Protein AF-A0A5B2XBL8-F1 (afdb_monomer)

Organism: NCBI:txid1892852

Solvent-accessible surface area (backbone atoms only — not comparable to full-atom values): 5678 Å² total; per-residue (Å²): 110,71,66,60,52,52,52,53,51,52,51,52,52,50,54,49,50,53,52,59,50,50,57,49,57,77,74,41,60,78,90,46,43,67,58,54,52,50,52,48,49,46,62,69,54,57,50,51,62,56,52,50,52,52,42,49,52,38,25,71,75,59,36,65,67,49,26,53,52,51,51,51,51,52,53,50,51,50,52,51,50,51,52,52,52,54,53,50,54,53,52,54,52,56,56,55,61,60,68,75,79,114

Radius of gyration: 19.32 Å; Cα contacts (8 Å, |Δi|>4): 17; chains: 1; bounding box: 39×38×60 Å

InterPro domains:
  IPR036259 MFS transporter superfamily [G3DSA:1.20.1250.20] (1-90)
  IPR036259 MFS transporter superfamily [SSF103473] (2-87)

Foldseek 3Di:
DVVVVVVVVVVVVVVVVVVVLVVCVVPDDPVCSVVVVVVVCCVVCVVVVVLVVVLVVQCVPPNNVRSVVVVCVVVVVVVVVVVVVVVVVVVVVVVVVVVVVD

Structure (mmCIF, N/CA/C/O backbone):
data_AF-A0A5B2XBL8-F1
#
_entry.id   AF-A0A5B2XBL8-F1
#
loop_
_atom_site.group_PDB
_atom_site.id
_atom_site.type_symbol
_atom_site.label_atom_id
_atom_site.label_alt_id
_atom_site.label_comp_id
_atom_site.label_asym_id
_atom_site.label_entity_id
_atom_site.label_seq_id
_atom_site.pdbx_PDB_ins_code
_atom_site.Cartn_x
_atom_site.Cartn_y
_atom_site.Cartn_z
_atom_site.occupancy
_atom_site.B_iso_or_equiv
_atom_site.auth_seq_id
_atom_site.auth_comp_id
_atom_site.auth_asym_id
_atom_site.auth_atom_id
_atom_site.pdbx_PDB_model_num
ATOM 1 N N . MET A 1 1 ? 10.429 -23.657 3.829 1.00 74.00 1 MET A N 1
ATOM 2 C CA . MET A 1 1 ? 10.652 -22.276 4.318 1.00 74.00 1 MET A CA 1
ATOM 3 C C . MET A 1 1 ? 9.765 -21.232 3.641 1.00 74.00 1 MET A C 1
ATOM 5 O O . MET A 1 1 ? 9.122 -20.495 4.370 1.00 74.00 1 MET A O 1
ATOM 9 N N . ALA A 1 2 ? 9.649 -21.183 2.307 1.00 83.56 2 ALA A N 1
ATOM 10 C CA . ALA A 1 2 ? 8.812 -20.183 1.619 1.00 83.56 2 ALA A CA 1
ATOM 11 C C . ALA A 1 2 ? 7.337 -20.162 2.082 1.00 83.56 2 ALA A C 1
ATOM 13 O O . ALA A 1 2 ? 6.807 -19.100 2.384 1.00 83.56 2 ALA A O 1
ATOM 14 N N . TYR A 1 3 ? 6.709 -21.331 2.246 1.00 92.12 3 TYR A N 1
ATOM 15 C CA . TYR A 1 3 ? 5.326 -21.422 2.735 1.00 92.12 3 TYR A CA 1
ATOM 16 C C . TYR A 1 3 ? 5.137 -20.881 4.155 1.00 92.12 3 TYR A C 1
ATOM 18 O O . TYR A 1 3 ? 4.123 -20.258 4.435 1.00 92.12 3 TYR A O 1
ATOM 26 N N . ALA A 1 4 ? 6.124 -21.063 5.038 1.00 92.69 4 ALA A N 1
ATOM 27 C CA . ALA A 1 4 ? 6.049 -20.534 6.397 1.00 92.69 4 ALA A CA 1
ATOM 28 C C . ALA A 1 4 ? 6.052 -18.998 6.395 1.00 92.69 4 ALA A C 1
ATOM 30 O O . ALA A 1 4 ? 5.300 -18.384 7.140 1.00 92.69 4 ALA A O 1
ATOM 31 N N . ILE A 1 5 ? 6.850 -18.380 5.518 1.00 93.38 5 ILE A N 1
ATOM 32 C CA . ILE A 1 5 ? 6.891 -16.920 5.365 1.00 93.38 5 ILE A CA 1
ATOM 33 C C . ILE A 1 5 ? 5.554 -16.399 4.833 1.00 93.38 5 ILE A C 1
ATOM 35 O O . ILE A 1 5 ? 5.020 -15.447 5.391 1.00 93.38 5 ILE A O 1
ATOM 39 N N . VAL A 1 6 ? 4.994 -17.041 3.803 1.00 93.38 6 VAL A N 1
ATOM 40 C CA . VAL A 1 6 ? 3.684 -16.662 3.246 1.00 93.38 6 VAL A CA 1
ATOM 41 C C . VAL A 1 6 ? 2.603 -16.736 4.326 1.00 93.38 6 VAL A C 1
ATOM 43 O O . VAL A 1 6 ? 1.930 -15.743 4.576 1.00 93.38 6 VAL A O 1
ATOM 46 N N . VAL A 1 7 ? 2.531 -17.849 5.064 1.00 95.38 7 VAL A N 1
ATOM 47 C CA . VAL A 1 7 ? 1.566 -18.020 6.164 1.00 95.38 7 VAL A CA 1
ATOM 48 C C . VAL A 1 7 ? 1.721 -16.937 7.233 1.00 95.38 7 VAL A C 1
ATOM 50 O O . VAL A 1 7 ? 0.726 -16.378 7.685 1.00 95.38 7 VAL A O 1
ATOM 53 N N . LEU A 1 8 ? 2.950 -16.604 7.635 1.00 94.69 8 LEU A N 1
ATOM 54 C CA . LEU A 1 8 ? 3.186 -15.555 8.631 1.00 94.69 8 LEU A CA 1
ATOM 55 C C . LEU A 1 8 ? 2.742 -14.172 8.135 1.00 94.69 8 LEU A C 1
ATOM 57 O O . LEU A 1 8 ? 2.136 -13.417 8.899 1.00 94.69 8 LEU A O 1
ATOM 61 N N . ILE A 1 9 ? 3.013 -13.851 6.867 1.00 93.31 9 ILE A N 1
ATOM 62 C CA . ILE A 1 9 ? 2.586 -12.592 6.247 1.00 93.31 9 ILE A CA 1
ATOM 63 C C . ILE A 1 9 ? 1.057 -12.520 6.207 1.00 93.31 9 ILE A C 1
ATOM 65 O O . ILE A 1 9 ? 0.486 -11.523 6.653 1.00 93.31 9 ILE A O 1
ATOM 69 N N . ASP A 1 10 ? 0.388 -13.570 5.735 1.00 93.12 10 ASP A N 1
ATOM 70 C CA . ASP A 1 10 ? -1.072 -13.598 5.622 1.00 93.12 10 ASP A CA 1
ATOM 71 C C . ASP A 1 10 ? -1.759 -13.537 6.990 1.00 93.12 10 ASP A C 1
ATOM 73 O O . ASP A 1 10 ? -2.721 -12.785 7.163 1.00 93.12 10 ASP A O 1
ATOM 77 N N . CYS A 1 11 ? -1.226 -14.229 8.001 1.00 95.50 11 CYS A N 1
ATOM 78 C CA . CYS A 1 11 ? -1.706 -14.118 9.379 1.00 95.50 11 CYS A CA 1
ATOM 79 C C . CYS A 1 11 ? -1.619 -12.675 9.895 1.00 95.50 11 CYS A C 1
ATOM 81 O O . CYS A 1 11 ? -2.593 -12.148 10.440 1.00 95.50 11 CYS A O 1
ATOM 83 N N . ALA A 1 12 ? -0.483 -12.003 9.689 1.00 92.69 12 ALA A N 1
ATOM 84 C CA . ALA A 1 12 ? -0.318 -10.608 10.089 1.00 92.69 12 ALA A CA 1
ATOM 85 C C . ALA A 1 12 ? -1.300 -9.680 9.352 1.00 92.69 12 ALA A C 1
ATOM 87 O O . ALA A 1 12 ? -1.883 -8.776 9.959 1.00 92.69 12 ALA A O 1
ATOM 88 N N . VAL A 1 13 ? -1.533 -9.919 8.057 1.00 91.56 13 VAL A N 1
ATOM 89 C CA . VAL A 1 13 ? -2.522 -9.181 7.257 1.00 91.56 13 VAL A CA 1
ATOM 90 C C . VAL A 1 13 ? -3.939 -9.403 7.787 1.00 91.56 13 VAL A C 1
ATOM 92 O O . VAL A 1 13 ? -4.690 -8.431 7.899 1.00 91.56 13 VAL A O 1
ATOM 95 N N . MET A 1 14 ? -4.296 -10.636 8.155 1.00 94.19 14 MET A N 1
ATOM 96 C CA . MET A 1 14 ? -5.607 -10.966 8.722 1.00 94.19 14 MET A CA 1
ATOM 97 C C . MET A 1 14 ? -5.846 -10.223 10.037 1.00 94.19 14 MET A C 1
ATOM 99 O O . MET A 1 14 ? -6.863 -9.545 10.185 1.00 94.19 14 MET A O 1
ATOM 103 N N . ILE A 1 15 ? -4.881 -10.287 10.961 1.00 93.56 15 ILE A N 1
ATOM 104 C CA . ILE A 1 15 ? -4.959 -9.596 12.255 1.00 93.56 15 ILE A CA 1
ATOM 105 C C . ILE A 1 15 ? -5.115 -8.088 12.035 1.00 93.56 15 ILE A C 1
ATOM 107 O O . ILE A 1 15 ? -6.015 -7.462 12.598 1.00 93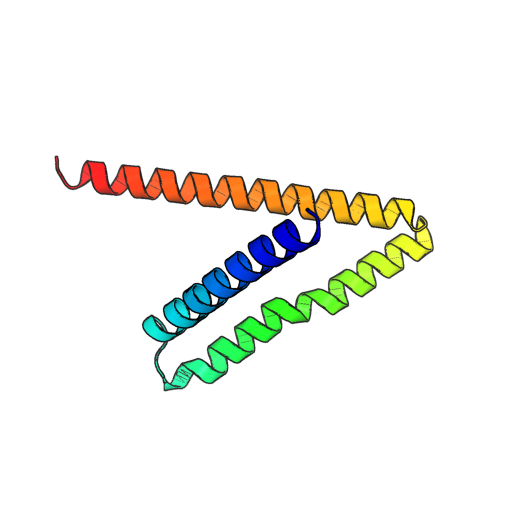.56 15 ILE A O 1
ATOM 111 N N . ARG A 1 16 ? -4.288 -7.504 11.158 1.00 91.81 16 ARG A N 1
ATOM 112 C CA . ARG A 1 16 ? -4.378 -6.082 10.804 1.00 91.81 16 ARG A CA 1
ATOM 113 C C . ARG A 1 16 ? -5.757 -5.727 10.248 1.00 91.81 16 ARG A C 1
ATOM 115 O O . ARG A 1 16 ? -6.297 -4.680 10.593 1.00 91.81 16 ARG A O 1
ATOM 122 N N . ASN A 1 17 ? -6.320 -6.575 9.389 1.00 89.94 17 ASN A N 1
ATOM 123 C CA . ASN A 1 17 ? -7.624 -6.343 8.778 1.00 89.94 17 ASN A CA 1
ATOM 124 C C . ASN A 1 17 ? -8.732 -6.267 9.835 1.00 89.94 17 ASN A C 1
ATOM 126 O O . ASN A 1 17 ? -9.482 -5.290 9.845 1.00 89.94 17 ASN A O 1
ATOM 130 N N . VAL A 1 18 ? -8.768 -7.235 10.757 1.00 89.56 18 VAL A N 1
ATOM 131 C CA . VAL A 1 18 ? -9.737 -7.265 11.862 1.00 89.56 18 VAL A CA 1
ATOM 132 C C . VAL A 1 18 ? -9.623 -5.993 12.697 1.00 89.56 18 VAL A C 1
ATOM 134 O O . VAL A 1 18 ? -10.614 -5.286 12.850 1.00 89.56 18 VAL A O 1
ATOM 137 N N . ILE A 1 19 ? -8.411 -5.625 13.129 1.00 89.19 19 ILE A N 1
ATOM 138 C CA . ILE A 1 19 ? -8.180 -4.402 13.915 1.00 89.19 19 ILE A CA 1
ATOM 139 C C . ILE A 1 19 ? -8.667 -3.156 13.158 1.00 89.19 19 ILE A C 1
ATOM 141 O O . ILE A 1 19 ? -9.387 -2.333 13.720 1.00 89.19 19 ILE A O 1
ATOM 145 N N . GLN A 1 20 ? -8.321 -3.009 11.873 1.00 85.56 20 GLN A N 1
ATOM 146 C CA . GLN A 1 20 ? -8.738 -1.853 11.069 1.00 85.56 20 GLN A CA 1
ATOM 147 C C . GLN A 1 20 ? -10.260 -1.752 10.918 1.00 85.56 20 GLN A C 1
ATOM 149 O O . GLN A 1 2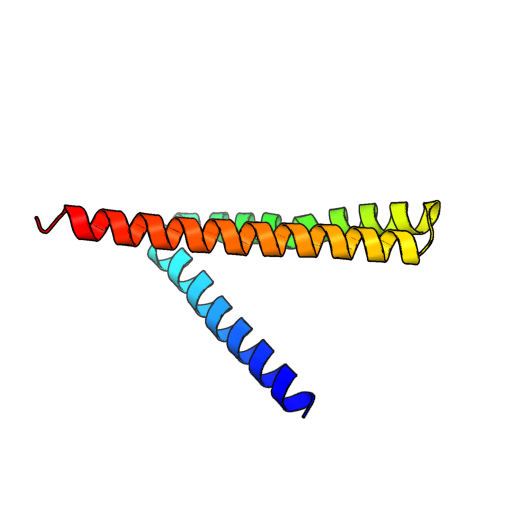0 ? -10.803 -0.648 10.854 1.00 85.56 20 GLN A O 1
ATOM 154 N N . VAL A 1 21 ? -10.954 -2.883 10.796 1.00 84.69 21 VAL A N 1
ATOM 155 C CA . VAL A 1 21 ? -12.417 -2.907 10.699 1.00 84.69 21 VAL A CA 1
ATOM 156 C C . VAL A 1 21 ? -13.045 -2.589 12.053 1.00 84.69 21 VAL A C 1
ATOM 158 O O . VAL A 1 21 ? -13.874 -1.682 12.111 1.00 84.69 21 VAL A O 1
ATOM 161 N N . SER A 1 22 ? -12.594 -3.233 13.130 1.00 86.56 22 SER A N 1
ATOM 162 C CA . SER A 1 22 ? -13.095 -3.001 14.489 1.00 86.56 22 SER A CA 1
ATOM 163 C C . SER A 1 22 ? -12.934 -1.546 14.930 1.00 86.56 22 SER A C 1
ATOM 165 O O . SER A 1 22 ? -13.884 -0.964 15.440 1.00 86.56 22 SER A O 1
ATOM 167 N N . LEU A 1 23 ? -11.782 -0.922 14.659 1.00 83.69 23 LEU A N 1
ATOM 168 C CA . LEU A 1 23 ? -11.548 0.493 14.982 1.00 83.69 23 LEU A CA 1
ATOM 169 C C . LEU A 1 23 ? -12.487 1.442 14.228 1.00 83.69 23 LEU A C 1
ATOM 171 O O . LEU A 1 23 ? -12.901 2.471 14.759 1.00 83.69 23 LEU A O 1
ATOM 175 N N . ARG A 1 24 ? -12.839 1.114 12.980 1.00 80.94 24 ARG A N 1
ATOM 176 C CA . ARG A 1 24 ? -13.819 1.905 12.223 1.00 80.94 24 ARG A CA 1
ATOM 177 C C . ARG A 1 24 ? -15.219 1.734 12.778 1.00 80.94 24 ARG A C 1
ATOM 179 O O . ARG A 1 24 ? -15.943 2.718 12.864 1.00 80.94 24 ARG A O 1
ATOM 186 N N . GLN A 1 25 ? -15.581 0.511 13.149 1.00 81.50 25 GLN A N 1
ATOM 187 C CA . GLN A 1 25 ? -16.883 0.214 13.732 1.00 81.50 25 GLN A CA 1
ATOM 188 C C . GLN A 1 25 ? -17.054 0.894 15.094 1.00 81.50 25 GLN A C 1
ATOM 190 O O . GLN A 1 25 ? -18.099 1.476 15.339 1.00 81.50 25 GLN A O 1
ATOM 195 N N . SER A 1 26 ? -16.022 0.918 15.942 1.00 83.88 26 SER A N 1
ATOM 196 C CA . SER A 1 26 ? -16.108 1.556 17.263 1.00 83.88 26 SER A 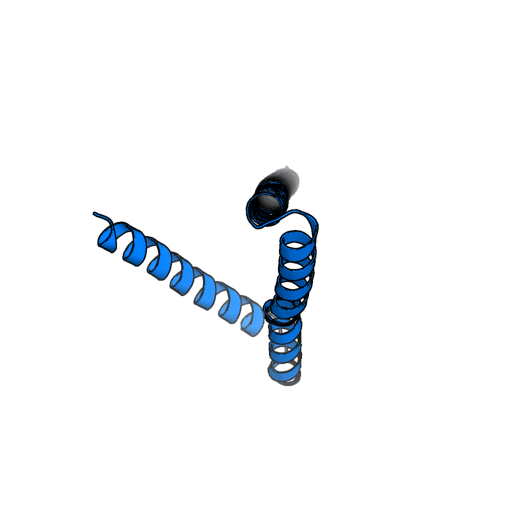CA 1
ATOM 197 C C . SER A 1 26 ? -16.225 3.082 17.213 1.00 83.88 26 SER A C 1
ATOM 199 O O . SER A 1 26 ? -16.732 3.682 18.153 1.00 83.88 26 SER A O 1
ATOM 201 N N . GLY A 1 27 ? -15.707 3.720 16.158 1.00 78.94 27 GLY A N 1
ATOM 202 C CA . GLY A 1 27 ? -15.677 5.182 16.029 1.00 78.94 27 GLY A CA 1
ATOM 203 C C . GLY A 1 27 ? -16.727 5.781 15.090 1.00 78.94 27 GLY A C 1
ATOM 204 O O . GLY A 1 27 ? -16.847 7.003 15.037 1.00 78.94 27 GLY A O 1
ATOM 205 N N . THR A 1 28 ? -17.459 4.967 14.323 1.00 76.75 28 THR A N 1
ATOM 206 C CA . THR A 1 28 ? -18.390 5.452 13.289 1.00 76.75 28 THR A CA 1
ATOM 207 C C . THR A 1 28 ? -19.835 5.134 13.682 1.00 76.75 28 THR A C 1
ATOM 209 O O . THR A 1 28 ? -20.127 3.964 13.907 1.00 76.75 28 THR A O 1
ATOM 212 N N . PRO A 1 29 ? -20.752 6.121 13.705 1.00 78.81 29 PRO A N 1
ATOM 213 C CA . PRO A 1 29 ? -22.180 5.881 13.928 1.00 78.81 29 PRO A CA 1
ATOM 214 C C . PRO A 1 29 ? -22.763 4.880 12.919 1.00 78.81 29 PRO A C 1
ATOM 216 O O . PRO A 1 29 ? -22.435 4.954 11.731 1.00 78.81 29 PRO A O 1
ATOM 219 N N . ASP A 1 30 ? -23.654 3.990 13.368 1.00 75.62 30 ASP A N 1
ATOM 220 C CA . ASP A 1 30 ? -24.185 2.873 12.565 1.00 75.62 30 AS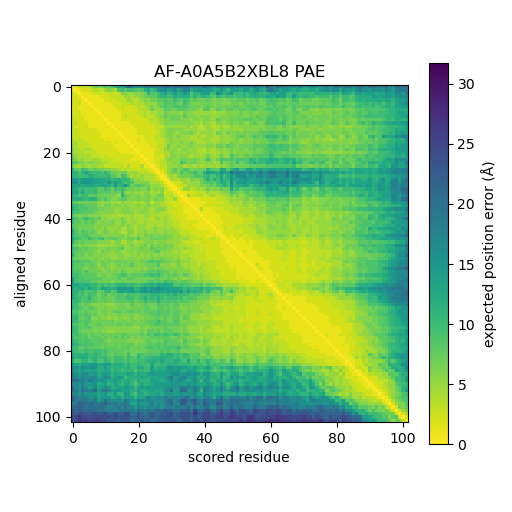P A CA 1
ATOM 221 C C . ASP A 1 30 ? -24.794 3.312 11.223 1.00 75.62 30 ASP A C 1
ATOM 223 O O . ASP A 1 30 ? -24.573 2.685 10.185 1.00 75.62 30 ASP A O 1
ATOM 227 N N . GLU A 1 31 ? -25.480 4.454 11.213 1.00 81.94 31 GLU A N 1
ATOM 228 C CA . GLU A 1 31 ? -26.083 5.069 10.024 1.00 81.94 31 GLU A CA 1
ATOM 229 C C . GLU A 1 31 ? -25.060 5.534 8.966 1.00 81.94 31 GLU A C 1
ATOM 231 O O . GLU A 1 31 ? -25.379 5.634 7.779 1.00 81.94 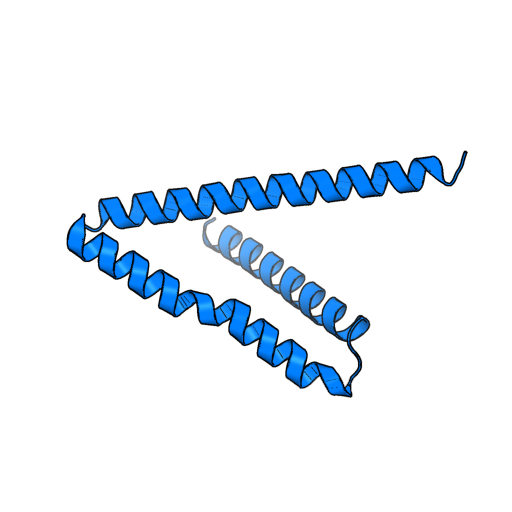31 GLU A O 1
ATOM 236 N N . LEU A 1 32 ? -23.804 5.777 9.358 1.00 84.50 32 LEU A N 1
ATOM 237 C CA . LEU A 1 32 ? -22.730 6.219 8.464 1.00 84.50 32 LEU A CA 1
ATOM 238 C C . LEU A 1 32 ? -21.775 5.091 8.055 1.00 84.50 32 LEU A C 1
ATOM 240 O O . LEU A 1 32 ? -20.983 5.289 7.126 1.00 84.50 32 LEU A O 1
ATOM 244 N N . LEU A 1 33 ? -21.859 3.909 8.677 1.00 82.00 33 LEU A N 1
ATOM 245 C CA . LEU A 1 33 ? -20.948 2.784 8.423 1.00 82.00 33 LEU A CA 1
ATOM 246 C C . LEU A 1 33 ? -20.914 2.371 6.948 1.00 82.00 33 LEU A C 1
ATOM 248 O O . LEU A 1 33 ? -19.834 2.163 6.388 1.00 82.00 33 LEU A O 1
ATOM 252 N N . GLY A 1 34 ? -22.078 2.306 6.294 1.00 83.56 34 GLY A N 1
ATOM 253 C CA . GLY A 1 34 ? -22.172 1.974 4.869 1.00 83.56 34 GLY A CA 1
ATOM 254 C C . GLY A 1 34 ? -21.442 2.988 3.982 1.00 83.56 34 GLY A C 1
ATOM 255 O O . GLY A 1 34 ? -20.677 2.608 3.091 1.00 83.56 34 GLY A O 1
ATOM 256 N N . ARG A 1 35 ? -21.599 4.286 4.278 1.00 86.88 35 ARG A N 1
ATOM 257 C CA . ARG A 1 35 ? -20.968 5.379 3.523 1.00 86.88 35 ARG A CA 1
ATOM 258 C C . ARG A 1 35 ? -19.459 5.446 3.760 1.00 86.88 35 ARG A C 1
ATOM 260 O O . ARG A 1 35 ? -18.701 5.577 2.801 1.00 86.88 35 ARG A O 1
ATOM 267 N N . VAL A 1 36 ? -19.012 5.306 5.008 1.00 85.81 36 VAL A N 1
ATOM 268 C CA . VAL A 1 36 ? -17.584 5.301 5.374 1.00 85.81 36 VAL A CA 1
ATOM 269 C C . VAL A 1 36 ? -16.870 4.085 4.785 1.00 85.81 36 VAL A C 1
ATOM 271 O O . VAL A 1 36 ? -15.781 4.217 4.225 1.00 85.81 36 VAL A O 1
ATOM 274 N N . SER A 1 37 ? -17.493 2.908 4.845 1.00 85.06 37 SER A N 1
ATOM 275 C CA . SER A 1 37 ? -16.944 1.687 4.249 1.00 85.06 37 SER A CA 1
ATOM 276 C C . SER A 1 37 ? -16.833 1.798 2.722 1.00 85.06 37 SER A C 1
ATOM 278 O O . SER A 1 37 ? -15.797 1.450 2.145 1.00 85.06 37 SER A O 1
ATOM 280 N N . GLY A 1 38 ? -17.855 2.362 2.065 1.00 86.81 38 GLY A N 1
ATOM 281 C CA . GLY A 1 38 ? -17.837 2.651 0.629 1.00 86.81 38 GLY A CA 1
ATOM 282 C C . GLY A 1 38 ? -16.727 3.628 0.231 1.00 86.81 38 GLY A C 1
ATOM 283 O O . GLY A 1 38 ? -15.934 3.325 -0.662 1.00 86.81 38 GLY A O 1
ATOM 284 N N . ALA A 1 39 ? -16.606 4.756 0.938 1.00 88.69 39 ALA A N 1
ATOM 285 C CA . ALA A 1 39 ? -15.550 5.741 0.70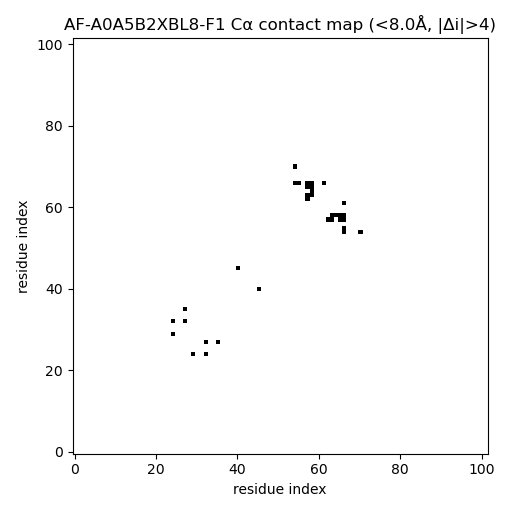2 1.00 88.69 39 ALA A CA 1
ATOM 286 C C . ALA A 1 39 ? -14.149 5.147 0.919 1.00 88.69 39 ALA A C 1
ATOM 288 O O . ALA A 1 39 ? -13.259 5.331 0.091 1.00 88.69 39 ALA A O 1
ATOM 289 N N . HIS A 1 40 ? -13.956 4.363 1.984 1.00 86.69 40 HIS A N 1
ATOM 290 C CA . HIS A 1 40 ? -12.687 3.685 2.237 1.00 86.69 40 HIS A CA 1
ATOM 291 C C . HIS A 1 40 ? -12.318 2.721 1.102 1.00 86.69 40 HIS A C 1
ATOM 293 O O . HIS A 1 40 ? -11.168 2.705 0.661 1.00 86.69 40 HIS A O 1
ATOM 299 N N . ARG A 1 41 ? -13.273 1.920 0.609 1.00 87.19 41 ARG A N 1
ATOM 300 C CA . ARG A 1 41 ? -13.047 1.022 -0.536 1.00 87.19 41 ARG A CA 1
ATOM 301 C C . ARG A 1 41 ? -12.685 1.793 -1.798 1.00 87.19 41 ARG A C 1
ATOM 303 O O . ARG A 1 41 ? -11.753 1.387 -2.485 1.00 87.19 41 ARG A O 1
ATOM 310 N N . LEU A 1 42 ? -13.371 2.902 -2.068 1.00 91.31 42 LEU A N 1
ATOM 311 C CA . LEU A 1 42 ? -13.065 3.760 -3.208 1.00 91.31 42 LEU A CA 1
ATOM 312 C C . LEU A 1 42 ? -11.638 4.307 -3.125 1.00 91.31 42 LEU A C 1
ATOM 314 O O . LEU A 1 42 ? -10.902 4.220 -4.097 1.00 91.31 42 LEU A O 1
ATOM 318 N N . VAL A 1 43 ? -11.214 4.806 -1.966 1.00 89.06 43 VAL A N 1
ATOM 319 C CA . VAL A 1 43 ? -9.845 5.314 -1.786 1.00 89.06 43 VAL A CA 1
ATOM 320 C C . VAL A 1 43 ? -8.815 4.185 -1.892 1.00 89.06 43 VAL A C 1
ATOM 322 O O . VAL A 1 43 ? -7.788 4.344 -2.546 1.00 89.06 43 VAL A O 1
ATOM 325 N N . THR A 1 44 ? -9.099 3.027 -1.291 1.00 87.62 44 THR A N 1
ATOM 326 C CA . THR A 1 44 ? -8.158 1.895 -1.242 1.00 87.62 44 THR A CA 1
ATOM 327 C C . THR A 1 44 ? -7.960 1.254 -2.612 1.00 87.62 44 THR A C 1
ATOM 329 O O . THR A 1 44 ? -6.833 0.954 -2.998 1.00 87.62 44 THR A O 1
ATOM 332 N N . TYR A 1 45 ? -9.046 1.029 -3.350 1.00 90.94 45 TYR A N 1
ATOM 333 C CA . TYR A 1 45 ? -9.007 0.299 -4.617 1.00 90.94 45 TYR A CA 1
ATOM 334 C C . TYR A 1 45 ? -9.049 1.214 -5.842 1.00 90.94 45 TYR A C 1
ATOM 336 O O . TYR A 1 45 ? -8.573 0.824 -6.904 1.00 90.94 45 TYR A O 1
ATOM 344 N N . GLY A 1 46 ? -9.547 2.444 -5.717 1.00 90.62 46 GLY A N 1
ATOM 345 C CA . GLY A 1 46 ? -9.604 3.412 -6.817 1.00 90.62 46 GLY A CA 1
ATOM 346 C C . GLY A 1 46 ? -8.232 3.912 -7.268 1.00 90.62 46 GLY A C 1
ATOM 347 O O . GLY A 1 46 ? -8.075 4.319 -8.415 1.00 90.62 46 GLY A O 1
ATOM 348 N N . ALA A 1 47 ? -7.209 3.812 -6.416 1.00 89.12 47 ALA A N 1
ATOM 349 C CA . ALA A 1 47 ? -5.831 4.123 -6.793 1.00 89.12 47 ALA A CA 1
ATOM 350 C C . ALA A 1 47 ? -5.190 3.056 -7.707 1.00 89.12 47 ALA A C 1
ATOM 352 O O . ALA A 1 47 ? -4.231 3.355 -8.418 1.00 89.12 47 ALA A O 1
ATOM 353 N N . ILE A 1 48 ? -5.719 1.825 -7.724 1.00 92.44 48 ILE A N 1
ATOM 354 C CA . ILE A 1 48 ? -5.191 0.710 -8.530 1.00 92.44 48 ILE A CA 1
ATOM 355 C C . ILE A 1 48 ? -5.208 1.020 -10.034 1.00 92.44 48 ILE A C 1
ATOM 357 O O . ILE A 1 48 ? -4.143 0.937 -10.649 1.00 92.44 48 ILE A O 1
ATOM 361 N N . PRO A 1 49 ? -6.348 1.391 -10.657 1.00 93.31 49 PRO A N 1
ATOM 362 C CA . PRO A 1 49 ? -6.369 1.690 -12.088 1.00 93.31 49 PRO A CA 1
ATOM 363 C C . PRO A 1 49 ? -5.451 2.861 -12.455 1.00 93.31 49 PRO A C 1
ATOM 365 O O . PRO A 1 49 ? -4.789 2.809 -13.487 1.00 93.31 49 PRO A O 1
ATOM 368 N N . LEU A 1 50 ? -5.335 3.877 -11.592 1.00 92.56 50 LEU A N 1
ATOM 369 C CA . LEU A 1 50 ? -4.428 5.009 -11.813 1.00 92.56 50 LEU A CA 1
ATOM 370 C C . LEU A 1 50 ? -2.961 4.562 -11.832 1.00 92.56 50 LEU A C 1
AT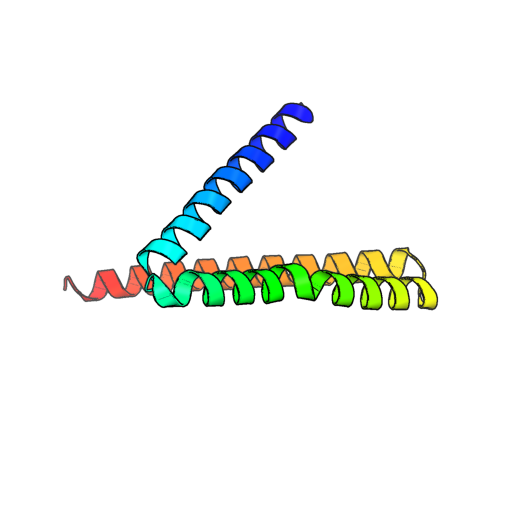OM 372 O O . LEU A 1 50 ? -2.216 4.916 -12.745 1.00 92.56 50 LEU A O 1
ATOM 376 N N . GLY A 1 51 ? -2.557 3.737 -10.862 1.00 89.50 51 GLY A N 1
ATOM 377 C CA . GLY A 1 51 ? -1.217 3.152 -10.829 1.00 89.50 51 GLY A CA 1
ATOM 378 C C . GLY A 1 51 ? -0.938 2.262 -12.042 1.00 89.50 51 GLY A C 1
ATOM 379 O O . GLY A 1 51 ? 0.148 2.337 -12.614 1.00 89.50 51 GLY A O 1
ATOM 380 N N . ALA A 1 52 ? -1.925 1.475 -12.480 1.00 91.88 52 ALA A N 1
ATOM 381 C CA . ALA A 1 52 ? -1.810 0.631 -13.668 1.00 91.88 52 ALA A CA 1
ATOM 382 C C . ALA A 1 52 ? -1.641 1.458 -14.955 1.00 91.88 52 ALA A C 1
ATOM 384 O O . ALA A 1 52 ? -0.771 1.145 -15.766 1.00 91.88 52 ALA A O 1
ATOM 385 N N . MET A 1 53 ? -2.412 2.540 -15.121 1.00 94.62 53 MET A N 1
ATOM 386 C CA . MET A 1 53 ? -2.280 3.453 -16.264 1.00 94.62 53 MET A CA 1
ATOM 387 C C . MET A 1 53 ? -0.910 4.134 -16.288 1.00 94.62 53 MET A C 1
ATOM 389 O O . MET A 1 53 ? -0.249 4.142 -17.324 1.00 94.62 53 MET A O 1
ATOM 393 N N . LEU A 1 54 ? -0.455 4.665 -15.149 1.00 93.44 54 LEU A N 1
ATOM 394 C CA . LEU A 1 54 ? 0.852 5.319 -15.043 1.00 93.44 54 LEU A CA 1
ATOM 395 C C . LEU A 1 54 ? 1.999 4.333 -15.288 1.00 93.44 54 LEU A C 1
ATOM 397 O O . LEU A 1 54 ? 2.893 4.610 -16.086 1.00 93.44 54 LEU A O 1
ATOM 401 N N . GLY A 1 55 ? 1.954 3.161 -14.652 1.00 92.25 55 GLY A N 1
ATOM 402 C CA . GLY A 1 55 ? 2.947 2.107 -14.846 1.00 92.25 55 GLY A CA 1
ATOM 403 C C . GLY A 1 55 ? 2.994 1.620 -16.294 1.00 92.25 55 GLY A C 1
ATOM 404 O O . GLY A 1 55 ? 4.080 1.478 -16.852 1.00 92.25 55 GLY A O 1
ATOM 405 N N . GLY A 1 56 ? 1.831 1.437 -16.924 1.00 93.25 56 GLY A N 1
ATOM 406 C CA . GLY A 1 56 ? 1.711 1.050 -18.329 1.00 93.25 56 GLY A CA 1
ATOM 407 C C . GLY A 1 56 ? 2.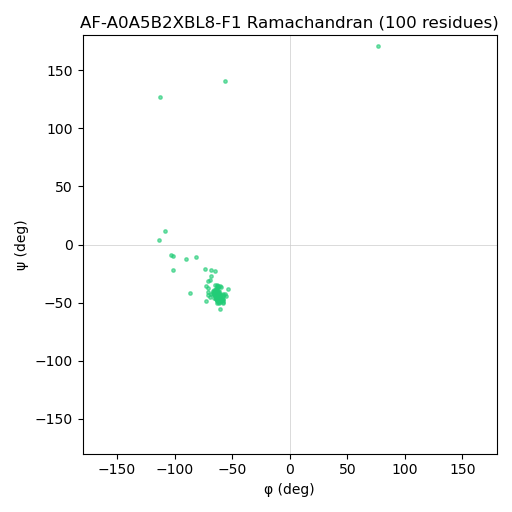237 2.113 -19.297 1.00 93.25 56 GLY A C 1
ATOM 408 O O . GLY A 1 56 ? 2.968 1.779 -20.230 1.00 93.25 56 GLY A O 1
ATOM 409 N N . ALA A 1 57 ? 1.945 3.394 -19.054 1.00 95.06 57 ALA A N 1
ATOM 410 C CA . ALA A 1 57 ? 2.462 4.501 -19.861 1.00 95.06 57 ALA A CA 1
ATOM 411 C C . ALA A 1 57 ? 3.995 4.594 -19.774 1.00 95.06 57 ALA A C 1
ATOM 413 O O . ALA A 1 57 ? 4.677 4.683 -20.796 1.00 95.06 57 ALA A O 1
ATOM 414 N N . VAL A 1 58 ? 4.550 4.490 -18.563 1.00 94.75 58 VAL A N 1
ATOM 415 C CA . VAL A 1 58 ? 6.004 4.513 -18.339 1.00 94.75 58 VAL A CA 1
ATOM 416 C C . VAL A 1 58 ? 6.676 3.281 -18.942 1.00 94.75 58 VAL A C 1
ATOM 418 O O . VAL A 1 58 ? 7.728 3.408 -19.566 1.00 94.75 58 VAL A O 1
ATOM 421 N N . ALA A 1 59 ? 6.058 2.103 -18.823 1.00 95.12 59 ALA A N 1
ATOM 422 C CA . ALA A 1 59 ? 6.555 0.884 -19.455 1.00 95.12 59 ALA A CA 1
ATOM 423 C C . ALA A 1 59 ? 6.550 0.985 -20.989 1.00 95.12 59 ALA A C 1
ATOM 425 O O . ALA A 1 59 ? 7.467 0.477 -21.630 1.00 95.12 59 ALA A O 1
ATOM 426 N N . SER A 1 60 ? 5.558 1.665 -21.569 1.00 93.31 60 SER A N 1
ATOM 427 C CA . SER A 1 60 ? 5.456 1.862 -23.021 1.00 93.31 60 SER A CA 1
ATOM 428 C C . SER A 1 60 ? 6.513 2.833 -23.556 1.00 93.31 60 SER A C 1
ATOM 430 O O . SER A 1 60 ? 7.047 2.610 -24.637 1.00 93.31 60 SER A O 1
ATOM 432 N N . ALA A 1 61 ? 6.844 3.889 -22.804 1.00 93.62 61 ALA A N 1
ATOM 433 C CA . ALA A 1 61 ? 7.810 4.903 -23.236 1.00 93.62 61 ALA A CA 1
ATOM 434 C C . ALA A 1 61 ? 9.272 4.544 -22.909 1.00 93.62 61 ALA A C 1
ATOM 436 O O . ALA A 1 61 ? 10.164 4.774 -23.721 1.00 93.62 61 ALA A O 1
ATOM 437 N N . GLY A 1 62 ? 9.528 4.003 -21.713 1.00 89.94 62 GLY A N 1
ATOM 438 C CA . GLY A 1 62 ? 10.875 3.743 -21.182 1.00 89.94 62 GLY A CA 1
ATOM 439 C C . GLY A 1 62 ? 11.215 2.261 -21.002 1.00 89.94 62 GLY A C 1
ATOM 440 O O . GLY A 1 62 ? 12.276 1.929 -20.468 1.00 89.94 62 GLY A O 1
ATOM 441 N N . GLY A 1 63 ? 10.320 1.360 -21.411 1.00 92.88 63 GLY A N 1
ATOM 442 C CA . GLY A 1 63 ? 10.461 -0.079 -21.216 1.00 92.88 63 GLY A CA 1
ATOM 443 C C . GLY A 1 63 ? 10.162 -0.541 -19.785 1.00 92.88 63 GLY A C 1
ATOM 444 O O . GLY A 1 63 ? 10.028 0.241 -18.840 1.00 92.88 63 GLY A O 1
ATOM 445 N N . LEU A 1 64 ? 10.099 -1.864 -19.605 1.00 92.69 64 LEU A N 1
ATOM 446 C CA . LEU A 1 64 ? 9.721 -2.486 -18.331 1.00 92.69 64 LEU A CA 1
ATOM 447 C C . LEU A 1 64 ? 10.661 -2.104 -17.173 1.00 92.69 64 LEU A C 1
ATOM 449 O O . LEU A 1 64 ? 10.205 -1.891 -16.053 1.00 92.69 64 LEU A O 1
ATOM 453 N N . ARG A 1 65 ? 11.968 -1.960 -17.438 1.00 93.38 65 ARG A N 1
ATOM 454 C CA . ARG A 1 65 ? 12.955 -1.588 -16.408 1.00 93.38 65 ARG A CA 1
ATOM 455 C C . ARG A 1 65 ? 12.678 -0.206 -15.815 1.00 93.38 65 ARG A C 1
ATOM 457 O O . ARG A 1 65 ? 12.727 -0.068 -14.596 1.00 93.38 65 ARG A O 1
ATOM 464 N N . ALA A 1 66 ? 12.353 0.788 -16.645 1.00 91.50 66 ALA A N 1
ATOM 465 C CA . ALA A 1 66 ? 12.032 2.133 -16.170 1.00 91.50 66 ALA A CA 1
ATOM 466 C C . ALA A 1 66 ? 10.780 2.128 -15.278 1.00 91.50 66 ALA A C 1
ATOM 468 O O . ALA A 1 66 ? 10.784 2.731 -14.205 1.00 91.50 66 ALA A O 1
ATOM 469 N N . ALA A 1 67 ? 9.748 1.371 -15.667 1.00 92.38 67 ALA A N 1
ATOM 470 C CA . ALA A 1 67 ? 8.538 1.213 -14.863 1.00 92.38 67 ALA A CA 1
ATOM 471 C C . ALA A 1 67 ? 8.814 0.531 -13.512 1.00 92.38 67 ALA A C 1
ATOM 473 O O . ALA A 1 67 ? 8.307 0.978 -12.484 1.00 92.38 67 ALA A O 1
ATOM 474 N N . MET A 1 68 ? 9.657 -0.509 -13.483 1.00 93.12 68 MET A N 1
ATOM 475 C CA . MET A 1 68 ? 10.021 -1.197 -12.238 1.00 93.12 68 MET A CA 1
ATOM 476 C C . MET A 1 68 ? 10.839 -0.312 -11.291 1.00 93.12 68 MET A C 1
ATOM 478 O O . MET A 1 68 ? 10.590 -0.325 -10.084 1.00 93.12 68 MET A O 1
ATOM 482 N N . VAL A 1 69 ? 11.790 0.471 -11.814 1.00 94.38 69 VAL A N 1
ATOM 483 C CA . VAL A 1 69 ? 12.574 1.419 -11.003 1.00 94.38 69 VAL A CA 1
ATOM 484 C C . VAL A 1 69 ? 11.666 2.498 -10.423 1.00 94.38 69 VAL A C 1
ATOM 486 O O . VAL A 1 69 ? 11.734 2.765 -9.224 1.00 94.38 69 VAL A O 1
ATOM 489 N N . LEU A 1 70 ? 10.769 3.063 -11.236 1.00 92.69 70 LEU A N 1
ATOM 490 C CA . LEU A 1 70 ? 9.805 4.060 -10.777 1.00 92.69 70 LEU A CA 1
ATOM 491 C C . LEU A 1 70 ? 8.891 3.499 -9.680 1.00 92.69 70 LEU A C 1
ATOM 493 O O . LEU A 1 70 ? 8.739 4.123 -8.632 1.00 92.69 70 LEU A O 1
ATOM 497 N N . ALA A 1 71 ? 8.326 2.307 -9.887 1.00 92.19 71 ALA A N 1
ATOM 498 C CA . ALA A 1 71 ? 7.490 1.652 -8.888 1.00 92.19 71 ALA A CA 1
ATOM 499 C C . ALA A 1 71 ? 8.262 1.425 -7.580 1.00 92.19 71 ALA A C 1
ATOM 501 O O . ALA A 1 71 ? 7.779 1.783 -6.508 1.00 92.19 71 ALA A O 1
ATOM 502 N N . SER A 1 72 ? 9.487 0.901 -7.668 1.00 93.00 72 SER A N 1
ATOM 503 C CA . SER A 1 72 ? 10.340 0.649 -6.500 1.00 93.00 72 SER A CA 1
ATOM 504 C C . SER A 1 72 ? 10.671 1.936 -5.742 1.00 93.00 72 SER A C 1
ATOM 506 O O . SER A 1 72 ? 10.611 1.953 -4.514 1.00 93.00 72 SER A O 1
ATOM 508 N N . ALA A 1 73 ? 10.965 3.027 -6.455 1.00 94.44 73 ALA A N 1
ATOM 509 C CA . ALA A 1 73 ? 11.230 4.330 -5.854 1.00 94.44 73 ALA A CA 1
ATOM 510 C C . ALA A 1 73 ? 9.996 4.880 -5.123 1.00 94.44 73 ALA A C 1
ATOM 512 O O . ALA A 1 73 ? 10.113 5.340 -3.988 1.00 94.44 73 ALA A O 1
ATOM 513 N N . ILE A 1 74 ? 8.810 4.778 -5.734 1.00 93.38 74 ILE A N 1
ATOM 514 C CA . ILE A 1 74 ? 7.549 5.214 -5.120 1.00 93.38 74 ILE A CA 1
ATOM 515 C C . ILE A 1 74 ? 7.249 4.390 -3.863 1.00 93.38 74 ILE A C 1
ATOM 517 O O . ILE A 1 74 ? 7.001 4.963 -2.802 1.00 93.38 74 ILE A O 1
ATOM 521 N N . PHE A 1 75 ? 7.308 3.057 -3.946 1.00 92.12 75 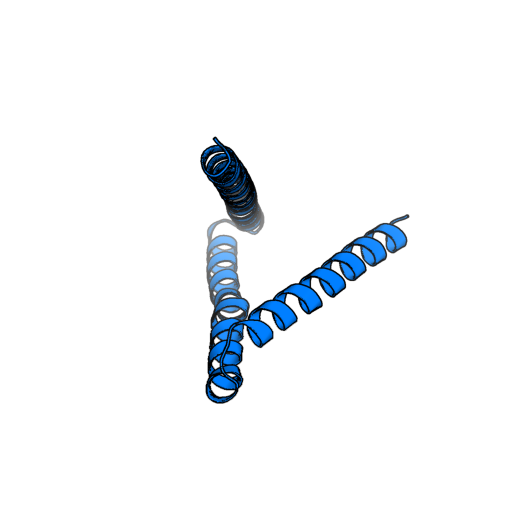PHE A N 1
ATOM 522 C CA . PHE A 1 75 ? 7.062 2.188 -2.792 1.00 92.12 75 PHE A CA 1
ATOM 523 C C . PHE A 1 75 ? 8.088 2.406 -1.676 1.00 92.12 75 PHE A C 1
ATOM 525 O O . PHE A 1 75 ? 7.706 2.484 -0.510 1.00 92.12 75 PHE A O 1
ATOM 532 N N . GLY A 1 76 ? 9.369 2.559 -2.019 1.00 93.50 76 GLY A N 1
ATOM 533 C CA . GLY A 1 76 ? 10.427 2.864 -1.058 1.00 93.50 76 GLY A CA 1
ATOM 534 C C . GLY A 1 76 ? 10.207 4.206 -0.359 1.00 93.50 76 GLY A C 1
ATOM 535 O O . GLY A 1 76 ? 10.253 4.273 0.869 1.00 93.50 76 GLY A O 1
ATOM 536 N N . ALA A 1 77 ? 9.887 5.261 -1.112 1.00 93.38 77 ALA A N 1
ATOM 537 C CA . ALA A 1 77 ? 9.596 6.582 -0.557 1.00 93.38 77 ALA A CA 1
ATOM 538 C C . ALA A 1 77 ? 8.371 6.559 0.369 1.00 93.38 77 ALA A C 1
ATOM 540 O O . ALA A 1 77 ? 8.417 7.120 1.464 1.00 93.38 77 ALA A O 1
ATOM 541 N N . LEU A 1 78 ? 7.300 5.862 -0.025 1.00 91.75 78 LEU A N 1
ATOM 542 C CA . LEU A 1 78 ? 6.110 5.686 0.808 1.00 91.75 78 LEU A CA 1
ATOM 543 C C . LEU A 1 78 ? 6.407 4.882 2.076 1.00 91.75 78 LEU A C 1
ATOM 545 O O . LEU A 1 78 ? 5.914 5.242 3.142 1.00 91.75 78 LEU A O 1
ATOM 549 N N . ALA A 1 79 ? 7.226 3.833 1.994 1.00 91.19 79 ALA A N 1
ATOM 550 C CA . ALA A 1 79 ? 7.625 3.044 3.157 1.00 91.19 79 ALA A CA 1
ATOM 551 C C . ALA A 1 79 ? 8.455 3.873 4.149 1.00 91.19 79 ALA A C 1
ATOM 553 O O . ALA A 1 79 ? 8.201 3.825 5.356 1.00 91.19 79 ALA A O 1
ATOM 554 N N . ILE A 1 80 ? 9.397 4.680 3.649 1.00 92.81 80 ILE A N 1
ATOM 555 C CA . ILE A 1 80 ? 10.184 5.613 4.468 1.00 92.81 80 ILE A CA 1
ATOM 556 C C . ILE A 1 80 ? 9.257 6.646 5.111 1.00 92.81 80 ILE A C 1
ATOM 558 O O . ILE A 1 80 ? 9.287 6.827 6.326 1.00 92.81 80 ILE A O 1
ATOM 562 N N . PHE A 1 81 ? 8.384 7.275 4.323 1.00 92.69 81 PHE A N 1
ATOM 563 C CA . PHE A 1 81 ? 7.436 8.271 4.811 1.00 92.69 81 PHE A CA 1
ATOM 564 C C . PHE A 1 81 ? 6.490 7.702 5.877 1.00 92.69 81 PHE A C 1
ATOM 566 O O . PHE A 1 81 ? 6.331 8.298 6.944 1.00 92.69 81 PHE A O 1
ATOM 573 N N . ALA A 1 82 ? 5.899 6.530 5.636 1.00 88.94 82 ALA A N 1
ATOM 574 C CA . ALA A 1 82 ? 5.028 5.855 6.593 1.00 88.94 82 ALA A CA 1
ATOM 575 C C . ALA A 1 82 ? 5.781 5.517 7.887 1.00 88.94 82 ALA A C 1
ATOM 577 O O . ALA A 1 82 ? 5.309 5.826 8.978 1.00 88.94 82 ALA A O 1
ATOM 578 N N . THR A 1 83 ? 6.992 4.965 7.786 1.00 85.88 83 THR A N 1
ATOM 579 C CA . THR A 1 83 ? 7.797 4.625 8.969 1.00 85.88 83 THR A CA 1
ATOM 580 C C . THR A 1 83 ? 8.188 5.878 9.756 1.00 85.88 83 THR A C 1
ATOM 582 O O . THR A 1 83 ? 8.065 5.903 10.983 1.00 85.88 83 THR A O 1
ATOM 585 N N . CYS A 1 84 ? 8.590 6.953 9.074 1.00 87.81 84 CYS A N 1
ATOM 586 C CA . CYS A 1 84 ? 8.929 8.225 9.706 1.00 87.81 84 CYS A CA 1
ATOM 587 C C . CYS A 1 84 ? 7.726 8.874 10.399 1.00 87.81 84 CYS A C 1
ATOM 589 O O . CYS A 1 84 ? 7.860 9.327 11.534 1.00 87.81 84 CYS A O 1
ATOM 591 N N . THR A 1 85 ? 6.565 8.931 9.748 1.00 86.31 85 THR A N 1
ATOM 592 C CA . THR A 1 85 ? 5.358 9.557 10.315 1.00 86.31 85 THR A CA 1
ATOM 593 C C . THR A 1 85 ? 4.800 8.761 11.489 1.00 86.31 85 THR A C 1
ATOM 595 O O . THR A 1 85 ? 4.498 9.356 12.522 1.00 86.31 85 THR A O 1
ATOM 598 N N . ILE A 1 86 ? 4.744 7.429 11.389 1.00 82.50 86 ILE A N 1
ATOM 599 C CA . ILE A 1 86 ? 4.282 6.555 12.477 1.00 82.50 86 ILE A CA 1
ATOM 600 C C . ILE A 1 86 ? 5.207 6.681 13.686 1.00 82.50 86 ILE A C 1
ATOM 602 O O . ILE A 1 86 ? 4.735 6.893 14.801 1.00 82.50 86 ILE A O 1
ATOM 606 N N . THR A 1 87 ? 6.522 6.607 13.472 1.00 81.44 87 THR A N 1
ATOM 607 C CA . THR A 1 87 ? 7.504 6.723 14.560 1.00 81.44 87 THR A CA 1
ATOM 608 C C . THR A 1 87 ? 7.415 8.095 15.227 1.00 81.44 87 THR A C 1
ATOM 610 O O . THR A 1 87 ? 7.358 8.181 16.451 1.00 81.44 87 THR A O 1
ATOM 613 N N . ARG A 1 88 ? 7.308 9.173 14.439 1.00 78.69 88 ARG A N 1
ATOM 614 C CA . ARG A 1 88 ? 7.138 10.539 14.960 1.00 78.69 88 ARG A CA 1
ATOM 615 C C . ARG A 1 88 ? 5.842 10.705 15.752 1.00 78.69 88 ARG A C 1
ATOM 617 O O . ARG A 1 88 ? 5.879 11.268 16.840 1.00 78.69 88 ARG A O 1
ATOM 624 N N . ALA A 1 89 ? 4.723 10.186 15.249 1.00 75.75 89 ALA A N 1
ATOM 625 C CA . ALA A 1 89 ? 3.436 10.247 15.938 1.00 75.75 89 ALA A CA 1
ATOM 626 C C . ALA A 1 89 ? 3.452 9.455 17.256 1.00 75.75 89 ALA A C 1
ATOM 628 O O . ALA A 1 89 ? 2.910 9.915 18.258 1.00 75.75 89 ALA A O 1
ATOM 629 N N . ARG A 1 90 ? 4.120 8.294 17.283 1.00 73.56 90 ARG A N 1
ATOM 630 C CA . ARG A 1 90 ? 4.289 7.494 18.507 1.00 73.56 90 ARG A CA 1
ATOM 631 C C . ARG A 1 90 ? 5.132 8.229 19.548 1.00 73.56 90 ARG A C 1
ATOM 633 O O . ARG A 1 90 ? 4.742 8.260 20.707 1.00 73.56 90 ARG A O 1
ATOM 640 N N . ILE A 1 91 ? 6.245 8.841 19.136 1.00 78.12 91 ILE A N 1
ATOM 641 C CA . ILE A 1 91 ? 7.123 9.606 20.036 1.00 78.12 91 ILE A CA 1
ATOM 642 C C . ILE A 1 91 ? 6.392 10.832 20.601 1.00 78.12 91 ILE A C 1
ATOM 644 O O . ILE A 1 91 ? 6.464 11.082 21.800 1.00 78.12 91 ILE A O 1
ATOM 648 N N . ALA A 1 92 ? 5.649 11.563 19.765 1.00 76.50 92 ALA A N 1
ATOM 649 C CA . ALA A 1 92 ? 4.879 12.728 20.199 1.00 76.50 92 ALA A CA 1
ATOM 650 C C . ALA A 1 92 ? 3.779 12.364 21.213 1.00 76.50 92 ALA A C 1
ATOM 652 O O . ALA A 1 92 ? 3.577 13.095 22.178 1.00 76.50 92 ALA A O 1
ATOM 653 N N . ALA A 1 93 ? 3.110 11.221 21.031 1.00 76.94 93 ALA A N 1
ATOM 654 C CA . ALA A 1 93 ? 2.109 10.731 21.979 1.00 76.94 93 ALA A CA 1
ATOM 655 C C . ALA A 1 93 ? 2.726 10.369 23.345 1.00 76.94 93 ALA A C 1
ATOM 657 O O . ALA A 1 93 ? 2.192 10.756 24.377 1.00 76.94 93 ALA A O 1
ATOM 658 N N . ILE A 1 94 ? 3.889 9.706 23.357 1.00 76.44 94 ILE A N 1
ATOM 659 C CA . ILE A 1 94 ? 4.602 9.347 24.600 1.00 76.44 94 ILE A CA 1
ATOM 660 C C . ILE A 1 94 ? 5.067 10.603 25.361 1.00 76.44 94 ILE A C 1
ATOM 662 O O . ILE A 1 94 ? 5.009 10.655 26.591 1.00 76.44 94 ILE A O 1
ATOM 666 N N . ALA A 1 95 ? 5.512 11.632 24.635 1.00 77.25 95 ALA A N 1
ATOM 667 C CA . ALA A 1 95 ? 5.930 12.897 25.234 1.00 77.25 95 ALA A CA 1
ATOM 668 C C . ALA A 1 95 ? 4.765 13.646 25.915 1.00 77.25 95 ALA A C 1
ATOM 670 O O . ALA A 1 95 ? 4.975 14.250 26.963 1.00 77.25 95 ALA A O 1
ATOM 671 N N . ALA A 1 96 ? 3.547 13.570 25.364 1.00 75.00 96 ALA A N 1
ATOM 672 C CA . ALA A 1 96 ? 2.355 14.222 25.919 1.00 75.00 96 ALA A CA 1
ATOM 673 C C . ALA A 1 96 ? 1.828 13.551 27.206 1.00 75.00 96 ALA A C 1
ATOM 675 O O . ALA A 1 96 ? 1.390 14.239 28.133 1.00 75.00 96 ALA A O 1
ATOM 676 N N . ASP A 1 97 ? 1.924 12.221 27.307 1.00 71.19 97 ASP A N 1
ATOM 677 C CA . ASP A 1 97 ? 1.530 11.482 28.518 1.00 71.19 97 ASP A CA 1
ATOM 678 C C . ASP A 1 97 ? 2.482 11.757 29.696 1.00 71.19 97 ASP A C 1
ATOM 680 O O . ASP A 1 97 ? 2.063 11.791 30.853 1.00 71.19 97 ASP A O 1
ATOM 684 N N . THR A 1 98 ? 3.760 12.033 29.412 1.00 67.38 98 THR A N 1
ATOM 685 C CA . THR A 1 98 ? 4.769 12.317 30.448 1.00 67.38 98 THR A CA 1
ATOM 686 C C . THR A 1 98 ? 4.549 13.684 31.115 1.00 67.38 98 THR A C 1
ATOM 688 O O . THR A 1 98 ? 4.818 13.831 32.303 1.00 67.38 98 THR A O 1
ATOM 691 N N . THR A 1 99 ? 4.009 14.675 30.394 1.00 60.41 99 THR A N 1
ATOM 692 C CA . THR A 1 99 ? 3.756 16.034 30.918 1.00 60.41 99 THR A CA 1
ATOM 693 C C . THR A 1 99 ? 2.469 16.177 31.736 1.00 60.41 99 THR A C 1
ATOM 695 O O . THR A 1 99 ? 2.265 17.213 32.356 1.00 60.41 99 THR A O 1
ATOM 698 N N . THR A 1 100 ? 1.590 15.169 31.740 1.00 58.84 100 THR A N 1
ATOM 699 C CA . THR A 1 100 ? 0.306 15.217 32.475 1.00 58.84 100 THR A CA 1
ATOM 700 C C . THR A 1 100 ? 0.433 14.681 33.914 1.00 58.84 100 THR A C 1
ATOM 702 O O . THR A 1 100 ? -0.458 14.881 34.735 1.00 58.84 100 THR A O 1
ATOM 705 N N . HIS A 1 101 ? 1.552 14.023 34.245 1.00 57.22 101 HIS A N 1
ATOM 706 C CA . HIS A 1 101 ? 1.806 13.401 35.553 1.00 57.22 101 HIS A CA 1
ATOM 707 C C . HIS A 1 101 ? 2.849 14.140 36.419 1.00 57.22 101 HIS A C 1
ATOM 709 O O . HIS A 1 101 ? 3.278 13.602 37.441 1.00 57.22 101 HIS A O 1
ATOM 715 N N . SER A 1 102 ? 3.235 15.359 36.035 1.00 45.19 102 SER A N 1
ATOM 716 C CA . SER A 1 102 ? 4.162 16.249 36.759 1.00 45.19 102 SER A CA 1
ATOM 717 C C . SER A 1 102 ? 3.503 17.582 37.070 1.00 45.19 102 SER A C 1
ATOM 719 O O . SER A 1 102 ? 3.566 18.006 38.242 1.00 45.19 102 SER A O 1
#

Sequence (102 aa):
MAYAIVVLIDCAVMIRNVIQVSLRQSGTPDELLGRVSGAHRLVTYGAIPLGAMLGGAVASAGGLRAAMVLASAIFGALAIFATCTITRARIAAIAADTTTHS

Mean predicted aligned error: 8.06 Å

pLDDT: mean 86.55, std 9.1, range [45.19, 95.5]

Secondary structure (DSSP, 8-state):
-HHHHHHHHHHHHHHHHHHHHHHHHHHS-HHHHHHHHHHHHHHHHHHHHHHHHHHHHHHHHHHHHHHHHHHHHHHHHHHHHHHHHHHHHHHHHHHHHHTT--